Protein AF-A0A2W2FEF3-F1 (afdb_monomer_lite)

Radius of gyration: 23.43 Å; chains: 1; bounding box: 32×22×83 Å

Structure (mmCIF, N/CA/C/O backbone):
data_AF-A0A2W2FEF3-F1
#
_entry.id   AF-A0A2W2FEF3-F1
#
loop_
_atom_site.group_PDB
_atom_site.id
_atom_site.type_symbol
_atom_site.label_atom_id
_atom_site.label_alt_id
_atom_site.label_comp_id
_atom_site.label_asym_id
_atom_site.label_entity_id
_atom_site.label_seq_id
_atom_site.pdbx_PDB_ins_code
_atom_site.Cartn_x
_atom_site.Cartn_y
_atom_site.Cartn_z
_atom_site.occupancy
_atom_site.B_iso_or_equiv
_atom_site.auth_seq_id
_atom_site.auth_comp_id
_atom_site.auth_asym_id
_atom_site.auth_atom_id
_atom_site.pdbx_PDB_model_num
ATOM 1 N N . LEU A 1 1 ? 12.183 10.959 1.520 1.00 90.19 1 LEU A N 1
ATOM 2 C CA . LEU A 1 1 ? 11.007 11.762 1.110 1.00 90.19 1 LEU A CA 1
ATOM 3 C C . LEU A 1 1 ? 9.768 10.911 0.810 1.00 90.19 1 LEU A C 1
ATOM 5 O O . LEU A 1 1 ? 8.803 11.032 1.549 1.00 90.19 1 LEU A O 1
ATOM 9 N N . GLY A 1 2 ? 9.781 10.011 -0.185 1.00 90.69 2 GLY A N 1
ATOM 10 C CA . GLY A 1 2 ? 8.582 9.240 -0.575 1.00 90.69 2 GLY A CA 1
ATOM 11 C C . GLY A 1 2 ? 7.878 8.501 0.574 1.00 90.69 2 GLY A C 1
ATOM 12 O O . GLY A 1 2 ? 6.667 8.603 0.726 1.00 90.69 2 GLY A O 1
ATOM 13 N N . ARG A 1 3 ? 8.629 7.820 1.454 1.00 93.25 3 ARG A N 1
ATOM 14 C CA . ARG A 1 3 ? 8.062 7.177 2.657 1.00 93.25 3 ARG A CA 1
ATOM 15 C C . ARG A 1 3 ? 7.269 8.155 3.535 1.00 93.25 3 ARG A C 1
ATOM 17 O O . ARG A 1 3 ? 6.187 7.807 3.990 1.00 93.25 3 ARG A O 1
ATOM 24 N N . MET A 1 4 ? 7.786 9.365 3.747 1.00 94.44 4 MET A N 1
ATOM 25 C CA . MET A 1 4 ? 7.105 10.387 4.549 1.00 94.44 4 MET A CA 1
ATOM 26 C C . MET A 1 4 ? 5.821 10.871 3.870 1.00 94.44 4 MET A C 1
ATOM 28 O O . MET A 1 4 ? 4.830 11.095 4.556 1.00 94.44 4 MET A O 1
ATOM 32 N N . LEU A 1 5 ? 5.813 10.984 2.537 1.00 96.12 5 LEU A N 1
ATOM 33 C CA . LEU A 1 5 ? 4.610 11.339 1.777 1.00 96.12 5 LEU A CA 1
ATOM 34 C C . LEU A 1 5 ? 3.522 10.270 1.936 1.00 96.12 5 LEU A C 1
ATOM 36 O O . LEU A 1 5 ? 2.395 10.596 2.298 1.00 96.12 5 LEU A O 1
ATOM 40 N N . VAL A 1 6 ? 3.871 8.991 1.761 1.00 95.31 6 VAL A N 1
ATOM 41 C CA . VAL A 1 6 ? 2.934 7.869 1.954 1.00 95.31 6 VAL A CA 1
ATOM 42 C C . VAL A 1 6 ? 2.410 7.827 3.390 1.00 95.31 6 VAL A C 1
ATOM 44 O O . VAL A 1 6 ? 1.214 7.653 3.600 1.00 95.31 6 VAL A O 1
ATOM 47 N N . GLN A 1 7 ? 3.272 8.050 4.387 1.00 93.56 7 GLN A N 1
ATOM 48 C CA . GLN A 1 7 ? 2.862 8.133 5.793 1.00 93.56 7 GLN A CA 1
ATOM 49 C C . GLN A 1 7 ? 1.929 9.321 6.067 1.00 93.56 7 GLN A C 1
ATOM 51 O O . GLN A 1 7 ? 0.963 9.174 6.815 1.00 93.56 7 GLN A O 1
ATOM 56 N N . GLY A 1 8 ? 2.187 10.482 5.459 1.00 95.56 8 GLY A N 1
ATOM 57 C CA . GLY A 1 8 ? 1.327 11.661 5.560 1.00 95.56 8 GLY A CA 1
ATOM 58 C C . GLY A 1 8 ? -0.069 11.402 4.994 1.00 95.56 8 GLY A C 1
ATOM 59 O O . GLY A 1 8 ? -1.060 11.634 5.686 1.00 95.56 8 GLY A O 1
ATOM 60 N N . VAL A 1 9 ? -0.140 10.833 3.787 1.00 95.38 9 VAL A N 1
ATOM 61 C CA . VAL A 1 9 ? -1.403 10.422 3.151 1.00 95.38 9 VAL A CA 1
ATOM 62 C C . VAL A 1 9 ? -2.121 9.367 3.994 1.00 95.38 9 VAL A C 1
ATOM 64 O O . VAL A 1 9 ? -3.307 9.511 4.271 1.00 95.38 9 VAL A O 1
ATOM 67 N N . ALA A 1 10 ? -1.416 8.335 4.466 1.00 94.31 10 ALA A N 1
ATOM 68 C CA . ALA A 1 10 ? -2.004 7.293 5.308 1.00 94.31 10 ALA A CA 1
ATOM 69 C C . ALA A 1 10 ? -2.609 7.869 6.599 1.00 94.31 10 ALA A C 1
ATOM 71 O O . ALA A 1 10 ? -3.720 7.496 6.979 1.00 94.31 10 ALA A O 1
ATOM 72 N N . LYS A 1 11 ? -1.915 8.807 7.256 1.00 93.06 11 LYS A N 1
ATOM 73 C CA . LYS A 1 11 ? -2.402 9.492 8.463 1.00 93.06 11 LYS A CA 1
ATOM 74 C C . LYS A 1 11 ? -3.663 10.312 8.185 1.00 93.06 11 LYS A C 1
ATOM 76 O O . LYS A 1 11 ? -4.612 10.224 8.963 1.00 93.06 11 LYS A O 1
ATOM 81 N N . ASP A 1 12 ? -3.672 11.096 7.109 1.00 94.88 12 ASP A N 1
ATOM 82 C CA . ASP A 1 12 ? -4.831 11.903 6.707 1.00 94.88 12 ASP A CA 1
ATOM 83 C C . ASP A 1 12 ? -6.041 11.017 6.372 1.00 94.88 12 ASP A C 1
ATOM 85 O O . ASP A 1 12 ? -7.118 11.190 6.941 1.00 94.88 12 ASP A O 1
ATOM 89 N N . LEU A 1 13 ? -5.853 9.992 5.540 1.00 95.38 13 LEU A N 1
ATOM 90 C CA . LEU A 1 13 ? -6.931 9.096 5.119 1.00 95.38 13 LEU A CA 1
ATOM 91 C C . LEU A 1 13 ? -7.470 8.222 6.262 1.00 95.38 13 LEU A C 1
ATOM 93 O O . LEU A 1 13 ? -8.676 7.982 6.324 1.00 95.38 13 LEU A O 1
ATOM 97 N N . THR A 1 14 ? -6.623 7.819 7.216 1.00 92.25 14 THR A N 1
ATOM 98 C CA . THR A 1 14 ? -7.077 7.102 8.424 1.00 92.25 14 THR A CA 1
ATOM 99 C C . THR A 1 14 ? -8.044 7.961 9.243 1.00 92.25 14 THR A C 1
ATOM 101 O O . THR A 1 14 ? -9.075 7.460 9.685 1.00 92.25 14 THR A O 1
ATOM 104 N N . ARG A 1 15 ? -7.765 9.265 9.403 1.00 89.88 15 ARG A N 1
ATOM 105 C CA . ARG A 1 15 ? -8.660 10.204 10.114 1.00 89.88 15 ARG A CA 1
ATOM 106 C C . ARG A 1 15 ? -10.006 10.395 9.416 1.00 89.88 15 ARG A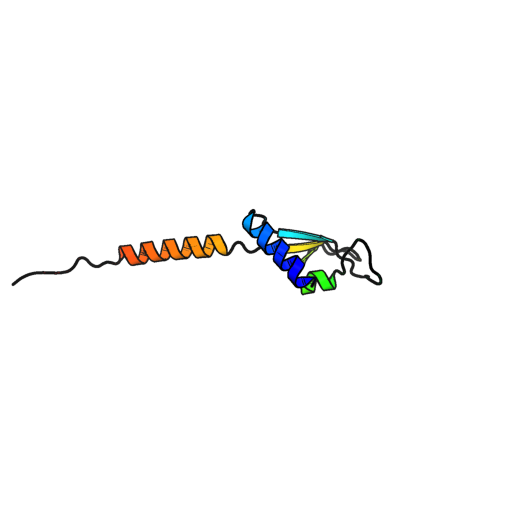 C 1
ATOM 108 O O . ARG A 1 15 ? -10.985 10.718 10.074 1.00 89.88 15 ARG A O 1
ATOM 115 N N . ARG A 1 16 ? -10.061 10.170 8.102 1.00 92.94 16 ARG A N 1
ATOM 116 C CA . ARG A 1 16 ? -11.284 10.241 7.286 1.00 92.94 16 ARG A CA 1
ATOM 117 C C . ARG A 1 16 ? -12.043 8.910 7.218 1.00 92.94 16 ARG A C 1
ATOM 119 O O . ARG A 1 16 ? -13.006 8.799 6.469 1.00 92.94 16 ARG A O 1
ATOM 126 N N . GLY A 1 17 ? -11.600 7.887 7.952 1.00 90.69 17 GLY A N 1
ATOM 127 C CA . GLY A 1 17 ? -12.244 6.572 7.977 1.00 90.69 17 GLY A CA 1
ATOM 128 C C . GLY A 1 17 ? -11.986 5.705 6.739 1.00 90.69 17 GLY A C 1
ATOM 129 O O . GLY A 1 17 ? -12.617 4.655 6.593 1.00 90.69 17 GLY A O 1
ATOM 130 N N . VAL A 1 18 ? -11.054 6.091 5.861 1.00 95.25 18 VAL A N 1
ATOM 131 C CA . VAL A 1 18 ? -10.668 5.274 4.702 1.00 95.25 18 VAL A CA 1
ATOM 132 C C . VAL A 1 18 ? -9.945 4.021 5.186 1.00 95.25 18 VAL A C 1
ATOM 134 O O . VAL A 1 18 ? -9.098 4.073 6.077 1.00 95.25 18 VAL A O 1
ATOM 137 N N . LYS A 1 19 ? -10.285 2.874 4.595 1.00 94.56 19 LYS A N 1
ATOM 138 C CA . LYS A 1 19 ? -9.769 1.568 5.028 1.00 94.56 19 LYS A CA 1
ATOM 139 C C . LYS A 1 19 ? -8.486 1.153 4.329 1.00 94.56 19 LYS A C 1
ATOM 141 O O . LYS A 1 19 ? -7.686 0.446 4.927 1.00 94.56 19 LYS A O 1
ATOM 146 N N . ALA A 1 20 ? -8.277 1.587 3.093 1.00 96.88 20 ALA A N 1
ATOM 147 C CA . ALA A 1 20 ? -7.093 1.219 2.337 1.00 96.88 20 ALA A CA 1
ATOM 148 C C . ALA A 1 20 ? -6.788 2.207 1.214 1.00 96.88 20 ALA A C 1
ATOM 150 O O . ALA A 1 20 ? -7.666 2.939 0.760 1.00 96.88 20 ALA A O 1
ATOM 151 N N . ILE A 1 21 ? -5.544 2.165 0.744 1.00 97.56 21 ILE A N 1
ATOM 152 C CA . ILE A 1 21 ? -5.082 2.826 -0.478 1.00 97.56 21 ILE A CA 1
ATOM 153 C C . ILE A 1 21 ? -4.720 1.731 -1.474 1.00 97.56 21 ILE A C 1
ATOM 155 O O . ILE A 1 21 ? -3.966 0.821 -1.130 1.00 97.56 21 ILE A O 1
ATOM 159 N N . GLU A 1 22 ? -5.229 1.820 -2.698 1.00 98.12 22 GLU A N 1
ATOM 160 C CA . GLU A 1 22 ? -4.861 0.913 -3.784 1.00 98.12 22 GLU A CA 1
ATOM 161 C C . GLU A 1 22 ? -4.082 1.653 -4.869 1.00 98.12 22 GLU A C 1
ATOM 163 O O . GLU A 1 22 ? -4.345 2.820 -5.151 1.00 98.12 22 GLU A O 1
ATOM 168 N N . ALA A 1 23 ? -3.111 0.967 -5.463 1.00 98.25 23 ALA A N 1
ATOM 169 C CA . ALA A 1 23 ? -2.281 1.499 -6.534 1.00 98.25 23 ALA A CA 1
ATOM 170 C C . ALA A 1 23 ? -1.882 0.386 -7.508 1.00 98.25 23 ALA A C 1
ATOM 172 O O . ALA A 1 23 ? -1.750 -0.776 -7.120 1.00 98.25 23 ALA A O 1
ATOM 173 N N . PHE A 1 24 ? -1.648 0.751 -8.765 1.00 98.56 24 PHE A N 1
ATOM 174 C CA . PHE A 1 24 ? -0.885 -0.079 -9.693 1.00 98.56 24 PHE A CA 1
ATOM 175 C C . PHE A 1 24 ? 0.591 0.317 -9.599 1.00 98.56 24 PHE A C 1
ATOM 177 O O . PHE A 1 24 ? 0.901 1.507 -9.553 1.00 98.56 24 PHE A O 1
ATOM 184 N N . GLY A 1 25 ? 1.486 -0.669 -9.552 1.00 98.38 25 GLY A N 1
ATOM 185 C CA . GLY A 1 25 ? 2.936 -0.448 -9.620 1.00 98.38 25 GLY A CA 1
ATOM 186 C C . GLY A 1 25 ? 3.526 -1.070 -10.879 1.00 98.38 25 GLY A C 1
ATOM 187 O O . GLY A 1 25 ? 2.913 -1.978 -11.415 1.00 98.38 25 GLY A O 1
ATOM 188 N N . ASP A 1 26 ? 4.690 -0.628 -11.348 1.00 98.56 26 ASP A N 1
ATOM 189 C CA . ASP A 1 26 ? 5.407 -1.246 -12.471 1.00 98.56 26 ASP A CA 1
ATOM 190 C C . ASP A 1 26 ? 6.512 -2.175 -11.941 1.00 98.56 26 ASP A C 1
ATOM 192 O O . ASP A 1 26 ? 7.396 -1.747 -11.199 1.00 98.56 26 ASP A O 1
ATOM 196 N N . LEU A 1 27 ? 6.444 -3.461 -12.291 1.00 98.31 27 LEU A N 1
ATOM 197 C CA . LEU A 1 27 ? 7.474 -4.467 -11.993 1.00 98.31 27 LEU A CA 1
ATOM 198 C C . LEU A 1 27 ? 8.692 -4.364 -12.923 1.00 98.31 27 LEU A C 1
ATOM 200 O O . LEU A 1 27 ? 9.713 -4.987 -12.647 1.00 98.31 27 LEU A O 1
ATOM 204 N N . LYS A 1 28 ? 8.577 -3.631 -14.034 1.00 97.38 28 LYS A N 1
ATOM 205 C CA . LYS A 1 28 ? 9.631 -3.400 -15.032 1.00 97.38 28 LYS A CA 1
ATOM 206 C C . LYS A 1 28 ? 9.952 -1.910 -15.135 1.00 97.38 28 LYS A C 1
ATOM 208 O O . LYS A 1 28 ? 10.032 -1.355 -16.226 1.00 97.38 28 LYS A O 1
ATOM 213 N N . TRP A 1 29 ? 10.028 -1.247 -13.986 1.00 97.50 29 TRP A N 1
ATOM 214 C CA . TRP A 1 29 ? 10.317 0.177 -13.926 1.00 97.50 29 TRP A CA 1
ATOM 215 C C . TRP A 1 29 ? 11.787 0.429 -14.286 1.00 97.50 29 TRP A C 1
ATOM 217 O O . TRP A 1 29 ? 12.679 -0.091 -13.620 1.00 97.50 29 TRP A O 1
ATOM 227 N N . GLU A 1 30 ? 12.028 1.217 -15.333 1.00 95.69 30 GLU A N 1
ATOM 228 C CA . GLU A 1 30 ? 13.376 1.538 -15.836 1.00 95.69 30 GLU A CA 1
ATOM 229 C C . GLU A 1 30 ? 13.656 3.049 -15.802 1.00 95.69 30 GLU A C 1
ATOM 231 O O . GLU A 1 30 ? 14.781 3.468 -15.534 1.00 95.69 30 GLU A O 1
ATOM 236 N N . GLU A 1 31 ? 12.625 3.872 -16.004 1.00 95.31 31 GLU A N 1
ATOM 237 C CA . GLU A 1 31 ? 12.720 5.330 -16.037 1.00 95.31 31 GLU A CA 1
ATOM 238 C C . GLU A 1 31 ? 11.494 6.001 -15.384 1.00 95.31 31 GLU A C 1
ATOM 240 O O . GLU A 1 31 ? 10.428 5.383 -15.271 1.00 95.31 31 GLU A O 1
ATOM 245 N N . PRO A 1 32 ? 11.609 7.267 -14.933 1.00 93.44 32 PRO A N 1
ATOM 246 C CA . PRO A 1 32 ? 10.487 8.005 -14.358 1.00 93.44 32 PRO A CA 1
ATOM 247 C C . PRO A 1 32 ? 9.271 8.086 -15.289 1.00 93.44 32 PRO A C 1
ATOM 249 O O . PRO A 1 32 ? 9.375 8.496 -16.440 1.00 93.44 32 PRO A O 1
ATOM 252 N N . GLY A 1 33 ? 8.091 7.765 -14.756 1.00 90.62 33 GLY A N 1
ATOM 253 C CA . GLY A 1 33 ? 6.828 7.778 -15.494 1.00 90.62 33 GLY A CA 1
ATOM 254 C C . GLY A 1 33 ? 5.610 7.882 -14.575 1.00 90.62 33 GLY A C 1
ATOM 255 O O . GLY A 1 33 ? 5.736 8.106 -13.371 1.00 90.62 33 GLY A O 1
ATOM 256 N N . CYS A 1 34 ? 4.410 7.715 -15.138 1.00 93.56 34 CYS A N 1
ATOM 257 C CA . CYS A 1 34 ? 3.148 7.877 -14.401 1.00 93.56 34 CYS A CA 1
ATOM 258 C C . CYS A 1 34 ? 2.830 6.731 -13.425 1.00 93.56 34 CYS A C 1
ATOM 260 O O . CYS A 1 34 ? 1.967 6.891 -12.563 1.00 93.56 34 CYS A O 1
ATOM 262 N N . VAL A 1 35 ? 3.495 5.580 -13.562 1.00 96.75 35 VAL A N 1
ATOM 263 C CA . VAL A 1 35 ? 3.313 4.415 -12.687 1.00 96.75 35 VAL A CA 1
ATOM 264 C C . VAL A 1 35 ? 4.535 4.280 -11.787 1.00 96.75 35 VAL A C 1
ATOM 266 O O . VAL A 1 35 ? 5.672 4.291 -12.256 1.00 96.75 35 VAL A O 1
ATOM 269 N N . LEU A 1 36 ? 4.298 4.166 -10.481 1.00 96.69 36 LEU A N 1
ATOM 270 C CA . LEU A 1 36 ? 5.367 4.036 -9.495 1.00 96.69 36 LEU A CA 1
ATOM 271 C C . LEU A 1 36 ? 6.021 2.646 -9.560 1.00 96.69 36 LEU A C 1
ATOM 273 O O . LEU A 1 36 ? 5.330 1.675 -9.874 1.00 96.69 36 LEU A O 1
ATOM 277 N N . PRO A 1 37 ? 7.306 2.515 -9.187 1.00 97.94 37 PRO A N 1
ATOM 278 C CA . PRO A 1 37 ? 7.942 1.210 -9.047 1.00 97.94 37 PRO A CA 1
ATOM 279 C C . PRO A 1 37 ? 7.177 0.329 -8.049 1.00 97.94 37 PRO A C 1
ATOM 281 O O . PRO A 1 37 ? 6.833 0.762 -6.940 1.00 97.94 37 PRO A O 1
ATOM 284 N N . ALA A 1 38 ? 6.872 -0.910 -8.436 1.00 98.31 38 ALA A N 1
ATOM 285 C CA . ALA A 1 38 ? 6.134 -1.833 -7.576 1.00 98.31 38 ALA A CA 1
ATOM 286 C C . ALA A 1 38 ? 6.934 -2.208 -6.316 1.00 98.31 38 ALA A C 1
ATOM 288 O O . ALA A 1 38 ? 6.361 -2.320 -5.232 1.00 98.31 38 ALA A O 1
ATOM 289 N N . ASP A 1 3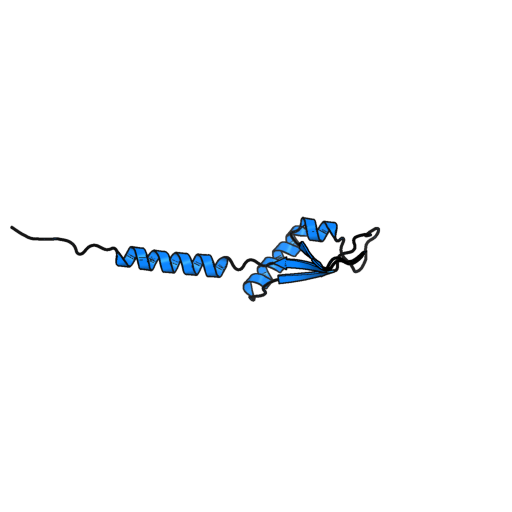9 ? 8.251 -2.356 -6.440 1.00 97.56 39 ASP A N 1
ATOM 290 C CA . ASP A 1 39 ? 9.180 -2.616 -5.337 1.00 97.56 39 ASP A CA 1
ATOM 291 C C . ASP A 1 39 ? 9.198 -1.475 -4.309 1.00 97.56 3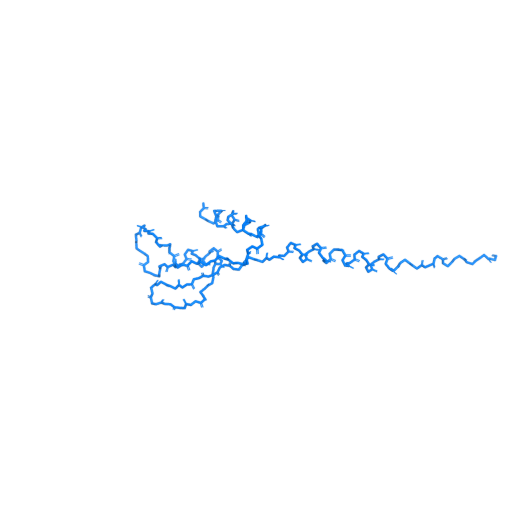9 ASP A C 1
ATOM 293 O O . ASP A 1 39 ? 9.162 -1.731 -3.105 1.00 97.56 39 ASP A O 1
ATOM 297 N N . TYR A 1 40 ? 9.139 -0.219 -4.758 1.00 97.25 40 TYR A N 1
ATOM 298 C CA . TYR A 1 40 ? 8.981 0.937 -3.881 1.00 97.25 40 TYR A CA 1
ATOM 299 C C . TYR A 1 40 ? 7.672 0.865 -3.082 1.00 97.25 40 TYR A C 1
ATOM 301 O O . TYR A 1 40 ? 7.690 1.036 -1.860 1.00 97.25 40 TYR A O 1
ATOM 309 N N . LEU A 1 41 ? 6.542 0.582 -3.743 1.00 98.00 41 LEU A N 1
ATOM 310 C CA . LEU A 1 41 ? 5.239 0.446 -3.079 1.00 98.00 41 LEU A CA 1
ATOM 311 C C . LEU A 1 41 ? 5.254 -0.689 -2.041 1.00 98.00 41 LEU A C 1
ATOM 313 O O . LEU A 1 41 ? 4.790 -0.504 -0.912 1.00 98.00 41 LEU A O 1
ATOM 317 N N . LEU A 1 42 ? 5.847 -1.836 -2.382 1.00 97.69 42 LEU A N 1
ATOM 318 C CA . LEU A 1 42 ? 6.048 -2.952 -1.452 1.00 97.69 42 LEU A CA 1
ATOM 319 C C . LEU A 1 42 ? 6.911 -2.536 -0.249 1.00 97.69 42 LEU A C 1
ATOM 321 O O . LEU A 1 42 ? 6.543 -2.789 0.899 1.00 97.69 42 LEU A O 1
ATOM 325 N N . ALA A 1 43 ? 8.017 -1.826 -0.485 1.00 97.12 43 ALA A N 1
ATOM 326 C CA . ALA A 1 43 ? 8.938 -1.371 0.557 1.00 97.12 43 ALA A CA 1
ATOM 327 C C . ALA A 1 43 ? 8.323 -0.349 1.533 1.00 97.12 43 ALA A C 1
ATOM 329 O O . ALA A 1 43 ? 8.806 -0.200 2.660 1.00 97.12 43 ALA A O 1
ATOM 330 N N . VAL A 1 44 ? 7.265 0.365 1.128 1.00 96.19 44 VAL A N 1
ATOM 331 C CA . VAL A 1 44 ? 6.510 1.284 2.002 1.00 96.19 44 VAL A CA 1
ATOM 332 C C . VAL A 1 44 ? 5.252 0.654 2.611 1.00 96.19 44 VAL A C 1
ATOM 334 O O . VAL A 1 44 ? 4.490 1.346 3.283 1.00 96.19 44 VAL A O 1
ATOM 337 N N . GLY A 1 45 ? 5.068 -0.659 2.450 1.00 95.25 45 GLY A N 1
ATOM 338 C CA . GLY A 1 45 ? 4.080 -1.451 3.185 1.00 95.25 45 GLY A CA 1
ATOM 339 C C . GLY A 1 45 ? 2.844 -1.865 2.389 1.00 95.25 45 GLY A C 1
ATOM 340 O O . GLY A 1 45 ? 1.950 -2.489 2.966 1.00 95.25 45 GLY A O 1
ATOM 341 N N . PHE A 1 46 ? 2.769 -1.554 1.091 1.00 98.12 46 PHE A N 1
ATOM 342 C CA . PHE A 1 46 ? 1.725 -2.125 0.245 1.00 98.12 46 PHE A CA 1
ATOM 343 C C . PHE A 1 46 ? 1.944 -3.634 0.087 1.00 98.12 46 PHE A C 1
ATOM 345 O O . PHE A 1 46 ? 3.062 -4.140 0.170 1.00 98.12 46 PHE A O 1
ATOM 352 N N . LYS A 1 47 ? 0.863 -4.360 -0.180 1.00 98.38 47 LYS A N 1
ATOM 353 C CA . LYS A 1 47 ? 0.883 -5.787 -0.509 1.00 98.38 47 LYS A CA 1
ATOM 354 C C . LYS A 1 47 ? 0.226 -6.018 -1.856 1.00 98.38 47 LYS A C 1
ATOM 356 O O . LYS A 1 47 ? -0.774 -5.375 -2.164 1.00 98.38 47 LYS A O 1
ATOM 361 N N . THR A 1 48 ? 0.739 -6.960 -2.639 1.00 98.50 48 THR A N 1
ATOM 362 C CA . THR A 1 48 ? 0.084 -7.384 -3.882 1.00 98.50 48 THR A CA 1
ATOM 363 C C . THR A 1 48 ? -1.251 -8.051 -3.562 1.00 98.50 48 THR A C 1
ATOM 365 O O . THR A 1 48 ? -1.285 -9.078 -2.891 1.00 98.50 48 THR A O 1
ATOM 368 N N . VAL A 1 49 ? -2.347 -7.476 -4.058 1.00 98.50 49 VAL A N 1
ATOM 369 C CA . VAL A 1 49 ? -3.706 -8.032 -3.916 1.00 98.50 49 VAL A CA 1
ATOM 370 C C . VAL A 1 49 ? -4.240 -8.619 -5.214 1.00 98.50 49 VAL A C 1
ATOM 372 O O . VAL A 1 49 ? -5.181 -9.406 -5.198 1.00 98.50 49 VAL A O 1
ATOM 375 N N . ARG A 1 50 ? -3.646 -8.252 -6.355 1.00 98.62 50 ARG A N 1
ATOM 376 C CA . ARG A 1 50 ? -3.886 -8.920 -7.635 1.00 98.62 50 ARG A CA 1
ATOM 377 C C . ARG A 1 50 ? -2.583 -8.989 -8.434 1.00 98.62 50 ARG A C 1
ATOM 379 O O . ARG A 1 50 ? -2.088 -7.934 -8.841 1.00 98.62 50 ARG A O 1
ATOM 386 N N . PRO A 1 51 ? -2.036 -10.193 -8.670 1.00 98.31 51 PRO A N 1
ATOM 387 C CA . PRO A 1 51 ? -0.870 -10.369 -9.526 1.00 98.31 51 PRO A CA 1
ATOM 388 C C . PRO A 1 51 ? -1.143 -9.920 -10.967 1.00 98.31 51 PRO A C 1
ATOM 390 O O . PRO A 1 51 ? -2.254 -10.065 -11.476 1.00 98.31 51 PRO A O 1
ATOM 393 N N . HIS A 1 52 ? -0.110 -9.403 -11.626 1.00 98.50 52 HIS A N 1
ATOM 394 C CA . HIS A 1 52 ? -0.077 -9.102 -13.058 1.00 98.50 52 HIS A CA 1
ATOM 395 C C . HIS A 1 52 ? 1.380 -9.155 -13.524 1.00 98.50 52 HIS A C 1
ATOM 397 O O . HIS A 1 52 ? 2.278 -8.813 -12.759 1.00 98.50 52 HIS A O 1
ATOM 403 N N . LEU A 1 53 ? 1.623 -9.492 -14.792 1.00 98.19 53 LEU A N 1
ATOM 404 C CA . LEU A 1 53 ? 2.971 -9.633 -15.375 1.00 98.19 53 LEU A CA 1
ATOM 405 C C . LEU A 1 53 ? 3.816 -8.343 -15.408 1.00 98.19 53 LEU A C 1
ATOM 407 O O . LEU A 1 53 ? 4.990 -8.384 -15.759 1.00 98.19 53 LEU A O 1
ATOM 411 N N . ARG A 1 54 ? 3.214 -7.191 -15.103 1.00 97.44 54 ARG A N 1
ATOM 412 C CA . ARG A 1 54 ? 3.854 -5.872 -15.214 1.00 97.44 54 ARG A CA 1
ATOM 413 C C . ARG A 1 54 ? 3.247 -4.881 -14.238 1.00 97.44 54 ARG A C 1
ATOM 415 O O . ARG A 1 54 ? 3.987 -4.299 -13.465 1.00 97.44 54 ARG A O 1
ATOM 422 N N . PHE A 1 55 ? 1.917 -4.769 -14.231 1.00 98.56 55 PHE A N 1
ATOM 423 C CA . PHE A 1 55 ? 1.191 -3.808 -13.406 1.00 98.56 55 PHE A CA 1
ATOM 424 C C . PHE A 1 55 ? 0.354 -4.465 -12.296 1.00 98.56 55 PHE A C 1
ATOM 426 O O . PHE A 1 55 ? -0.876 -4.491 -12.401 1.00 98.56 55 PHE A O 1
ATOM 433 N N . PRO A 1 56 ? 0.960 -5.095 -11.267 1.00 98.75 56 PRO A N 1
ATOM 434 C CA . PRO A 1 56 ? 0.194 -5.671 -10.168 1.00 98.75 56 PRO A CA 1
ATOM 435 C C . PRO A 1 56 ? -0.608 -4.585 -9.451 1.00 98.75 56 PRO A C 1
ATOM 437 O O . PRO A 1 56 ? -0.148 -3.454 -9.291 1.00 98.75 56 PRO A O 1
ATOM 440 N N . ARG A 1 57 ? -1.798 -4.947 -8.967 1.00 98.75 57 ARG A N 1
ATOM 441 C CA . ARG A 1 57 ? -2.552 -4.088 -8.051 1.00 98.75 57 ARG A CA 1
ATOM 442 C C . ARG A 1 57 ? -2.070 -4.361 -6.635 1.00 98.75 57 ARG A C 1
ATOM 444 O O . ARG A 1 57 ? -2.134 -5.505 -6.167 1.00 98.75 57 ARG A O 1
ATOM 451 N N . LEU A 1 58 ? -1.620 -3.316 -5.958 1.00 98.75 58 LEU A N 1
ATOM 452 C CA . LEU A 1 58 ? -1.177 -3.358 -4.576 1.00 98.75 58 LEU A CA 1
ATOM 453 C C . LEU A 1 58 ? -2.127 -2.573 -3.675 1.00 98.75 58 LEU A C 1
ATOM 455 O O . LEU A 1 58 ? -2.806 -1.648 -4.118 1.00 98.75 58 LEU A O 1
ATOM 459 N N . ARG A 1 59 ? -2.157 -2.941 -2.396 1.00 98.38 59 ARG A N 1
ATOM 460 C CA . ARG A 1 59 ? -3.018 -2.338 -1.383 1.00 98.38 59 ARG A CA 1
ATOM 461 C C . ARG A 1 59 ? -2.264 -2.119 -0.081 1.00 98.38 59 ARG A C 1
ATOM 463 O O . ARG A 1 59 ? -1.599 -3.031 0.409 1.00 98.38 59 ARG A O 1
ATOM 470 N N . LEU A 1 60 ? -2.398 -0.927 0.485 1.00 97.56 60 LEU A N 1
ATOM 471 C CA . LEU A 1 60 ? -1.974 -0.595 1.840 1.00 97.56 60 LEU A CA 1
ATOM 472 C C . LEU A 1 60 ? -3.216 -0.519 2.730 1.00 97.56 60 LEU A C 1
ATOM 474 O O . LEU A 1 60 ? -4.032 0.385 2.566 1.00 97.56 60 LEU A O 1
ATOM 478 N N . GLU A 1 61 ? -3.357 -1.460 3.662 1.00 95.88 61 GLU A N 1
ATOM 479 C CA . GLU A 1 61 ? -4.424 -1.422 4.670 1.00 95.88 61 GLU A CA 1
ATOM 480 C C . GLU A 1 61 ? -4.121 -0.349 5.724 1.00 95.88 61 GLU A C 1
ATOM 482 O O . GLU A 1 61 ? -3.058 -0.351 6.353 1.00 95.88 61 GLU A O 1
ATOM 487 N N . LEU A 1 62 ? -5.077 0.5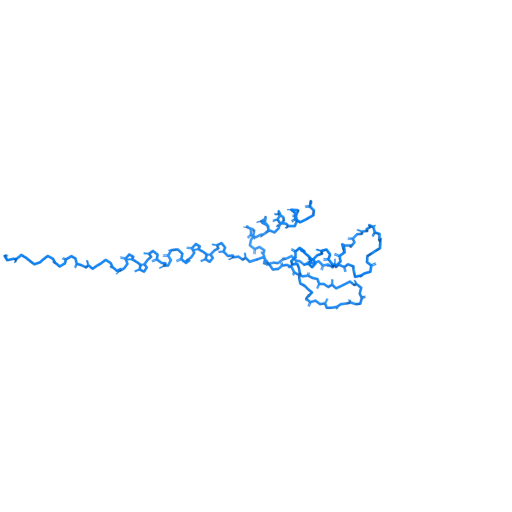46 5.957 1.00 93.12 62 LEU A N 1
ATOM 488 C CA . LEU A 1 62 ? -5.005 1.592 6.969 1.00 93.12 62 LEU A CA 1
ATOM 489 C C . LEU A 1 62 ? -5.603 1.047 8.272 1.00 93.12 62 LEU A C 1
ATOM 491 O O . LEU A 1 62 ? -6.819 1.034 8.475 1.00 93.12 62 LEU A O 1
ATOM 495 N N . LYS A 1 63 ? -4.744 0.537 9.164 1.00 75.81 63 LYS A N 1
ATOM 496 C CA . LYS A 1 63 ? -5.180 0.010 10.467 1.00 75.81 63 LYS A CA 1
ATOM 497 C C . LYS A 1 63 ? -5.851 1.117 11.282 1.00 75.81 63 LYS A C 1
ATOM 499 O O . LYS A 1 63 ? -5.195 2.055 11.727 1.00 75.81 63 LYS A O 1
ATOM 504 N N . THR A 1 64 ? -7.144 0.964 11.553 1.00 61.19 64 THR A N 1
ATOM 505 C CA . THR A 1 64 ? -7.915 1.854 12.434 1.00 61.19 64 THR A CA 1
ATOM 506 C C . THR A 1 64 ? -7.704 1.440 13.898 1.00 61.19 64 THR A C 1
ATOM 508 O O . THR A 1 64 ? -8.625 1.038 14.589 1.00 61.19 64 THR A O 1
ATOM 511 N N . ALA A 1 65 ? -6.457 1.466 14.378 1.00 55.12 65 ALA A N 1
ATOM 512 C CA . ALA A 1 65 ? -6.155 1.125 15.775 1.00 55.12 65 ALA A CA 1
ATOM 513 C C . ALA A 1 65 ? -6.595 2.219 16.766 1.00 55.12 65 ALA A C 1
ATOM 515 O O . ALA A 1 65 ? -6.593 1.980 17.968 1.00 55.12 65 ALA A O 1
ATOM 516 N N . VAL A 1 66 ? -6.941 3.412 16.267 1.00 56.88 66 VAL A N 1
ATOM 517 C CA . VAL A 1 66 ? -7.318 4.565 17.096 1.00 56.88 66 VAL A CA 1
ATOM 518 C C . VAL A 1 66 ? -8.643 4.310 17.811 1.00 56.88 66 VAL A C 1
ATOM 520 O O . VAL A 1 66 ? -8.651 4.350 19.033 1.00 56.88 66 VAL A O 1
ATOM 523 N N . SER A 1 67 ? -9.699 3.910 17.087 1.00 56.91 67 SER A N 1
ATOM 524 C CA . SER A 1 67 ? -10.980 3.592 17.736 1.00 56.91 67 SER A CA 1
ATOM 525 C C . SER A 1 67 ? -10.844 2.400 18.683 1.00 56.91 67 SER A C 1
ATOM 527 O O . SER A 1 67 ? -11.375 2.421 19.777 1.00 56.91 67 SER A O 1
ATOM 529 N N . TRP A 1 68 ? -10.047 1.387 18.319 1.00 56.09 68 TRP A N 1
ATOM 530 C CA . TRP A 1 68 ? -9.847 0.217 19.175 1.00 56.09 68 TRP A CA 1
ATOM 531 C C . TRP A 1 68 ? -9.133 0.543 20.494 1.00 56.09 68 TRP A C 1
ATOM 533 O O . TRP A 1 68 ? -9.526 0.017 21.527 1.00 56.09 68 TRP A O 1
ATOM 543 N N . ARG A 1 69 ? -8.097 1.394 20.488 1.00 63.50 69 ARG A N 1
ATO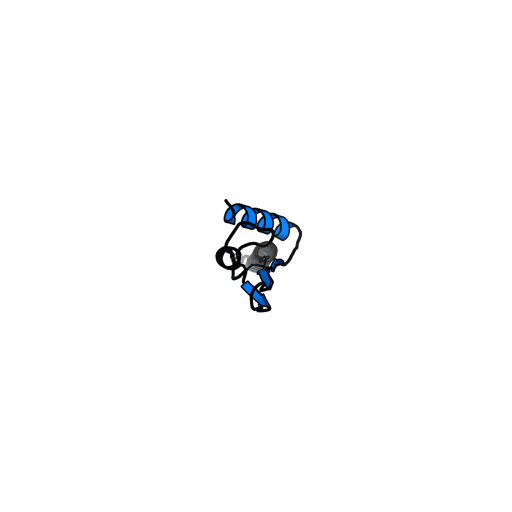M 544 C CA . ARG A 1 69 ? -7.420 1.801 21.731 1.00 63.50 69 ARG A CA 1
ATOM 545 C C . ARG A 1 69 ? -8.347 2.594 22.644 1.00 63.50 69 ARG A C 1
ATOM 547 O O . ARG A 1 69 ? -8.420 2.270 23.821 1.00 63.50 69 ARG A O 1
ATOM 554 N N . GLU A 1 70 ? -9.064 3.565 22.085 1.00 63.94 70 GLU A N 1
ATOM 555 C CA . GLU A 1 70 ? -10.027 4.389 22.824 1.00 63.94 70 GLU A CA 1
ATOM 556 C C . GLU A 1 70 ? -11.158 3.520 23.406 1.00 63.94 70 GLU A C 1
ATOM 558 O O . GLU A 1 70 ? -11.447 3.593 24.599 1.00 63.94 70 GLU A O 1
ATOM 563 N N . ASP A 1 71 ? -11.729 2.613 22.607 1.00 63.19 71 ASP A N 1
ATOM 564 C CA . ASP A 1 71 ? -12.783 1.694 23.049 1.00 63.19 71 ASP A CA 1
ATOM 565 C C . ASP A 1 71 ? -12.289 0.716 24.133 1.00 63.19 71 ASP A C 1
ATOM 567 O O . ASP A 1 71 ? -13.030 0.386 25.062 1.00 63.19 71 ASP A O 1
ATOM 571 N N . VAL A 1 72 ? -11.036 0.251 24.044 1.00 73.50 72 VAL A N 1
ATOM 572 C CA . VAL A 1 72 ? -10.424 -0.641 25.045 1.00 73.50 72 VAL A CA 1
ATOM 573 C C . VAL A 1 72 ? -10.125 0.094 26.345 1.00 73.50 72 VAL A C 1
ATOM 575 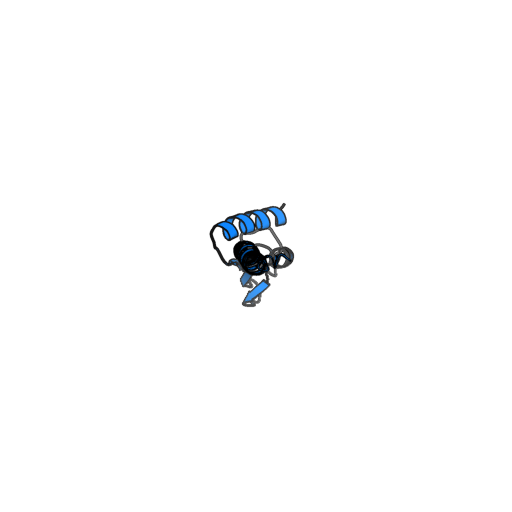O O . VAL A 1 72 ? -10.385 -0.463 27.408 1.00 73.50 72 VAL A O 1
ATOM 578 N N . GLU A 1 73 ? -9.606 1.320 26.287 1.00 69.88 73 GLU A N 1
ATOM 579 C CA . GLU A 1 73 ? -9.358 2.143 27.476 1.00 69.88 73 GLU A CA 1
ATOM 580 C C . GLU A 1 73 ? -10.670 2.401 28.231 1.00 69.88 73 GLU A C 1
ATOM 582 O O . GLU A 1 73 ? -10.757 2.119 29.425 1.00 69.88 73 GLU A O 1
ATOM 587 N N . VAL A 1 74 ? -11.736 2.780 27.520 1.00 75.19 74 VAL A N 1
ATOM 588 C CA . VAL A 1 74 ? -13.069 2.986 28.113 1.00 75.19 74 VAL A CA 1
ATOM 589 C C . VAL A 1 74 ? -13.651 1.688 28.684 1.00 75.19 74 VAL A C 1
ATOM 591 O O . VAL A 1 74 ? -14.242 1.689 29.768 1.00 75.19 74 VAL A O 1
ATOM 594 N N . ALA A 1 75 ? -13.511 0.562 27.979 1.00 78.31 75 ALA A N 1
ATOM 595 C CA . ALA A 1 75 ? -13.981 -0.731 28.475 1.00 78.31 75 ALA A CA 1
ATOM 596 C C . ALA A 1 75 ? -13.216 -1.179 29.733 1.00 78.31 75 ALA A C 1
ATOM 598 O O . ALA A 1 75 ? -13.823 -1.720 30.660 1.00 78.31 75 ALA A O 1
ATOM 599 N N . LEU A 1 76 ? -11.907 -0.919 29.791 1.00 76.44 76 LEU A N 1
ATOM 600 C CA . LEU A 1 76 ? -11.059 -1.244 30.932 1.00 76.44 76 LEU A CA 1
ATOM 601 C C . LEU A 1 76 ? -11.391 -0.370 32.150 1.00 76.44 76 LEU A C 1
ATOM 603 O O . LEU A 1 76 ? -11.524 -0.898 33.252 1.00 76.44 76 LEU A O 1
ATOM 607 N N . GLU A 1 77 ? -11.599 0.935 31.956 1.00 75.88 77 GLU A N 1
ATOM 608 C CA . GLU A 1 77 ? -12.024 1.856 33.021 1.00 75.88 77 GLU A CA 1
ATOM 609 C C . GLU A 1 77 ? -13.373 1.454 33.626 1.00 75.88 77 GLU A C 1
ATOM 611 O O . GLU A 1 77 ? -13.529 1.455 34.848 1.00 75.88 77 GLU A O 1
ATOM 616 N N . ARG A 1 78 ? -14.342 1.043 32.799 1.00 79.00 78 ARG A N 1
ATOM 617 C CA . ARG A 1 78 ? -15.645 0.552 33.282 1.00 79.00 78 ARG A CA 1
ATOM 618 C C . ARG A 1 78 ? -15.514 -0.726 34.106 1.00 79.00 78 ARG A C 1
ATOM 620 O O . ARG A 1 78 ? -16.172 -0.854 35.136 1.00 79.00 78 ARG A O 1
ATOM 627 N N . LEU A 1 79 ? -14.666 -1.657 33.671 1.00 79.06 79 LEU A N 1
ATOM 628 C CA . LEU A 1 79 ? -14.444 -2.917 34.375 1.00 79.06 79 LEU A CA 1
ATOM 629 C C . LEU A 1 79 ? -13.748 -2.679 35.724 1.00 79.06 79 LEU A C 1
ATOM 631 O O . LEU A 1 79 ? -14.201 -3.193 36.743 1.00 79.06 79 LEU A O 1
ATOM 635 N N . LEU A 1 80 ? -12.732 -1.814 35.764 1.00 75.06 80 LEU A N 1
ATOM 636 C CA . LEU A 1 80 ? -12.035 -1.436 36.999 1.00 75.06 80 LEU A CA 1
ATOM 637 C C . LEU A 1 80 ? -12.917 -0.614 37.953 1.00 75.06 80 LEU A C 1
ATOM 639 O O . LEU A 1 80 ? -12.887 -0.843 39.161 1.00 75.06 80 LEU A O 1
ATOM 643 N N . GLY A 1 81 ? -13.745 0.296 37.432 1.00 70.88 81 GLY A N 1
ATOM 644 C CA . GLY A 1 81 ? -14.705 1.070 38.227 1.00 70.88 81 GLY A CA 1
ATOM 645 C C . GLY A 1 81 ? -15.822 0.216 38.834 1.00 70.88 81 GLY A C 1
ATOM 646 O O . GLY A 1 81 ? -16.296 0.510 39.929 1.00 70.88 81 GLY A O 1
ATOM 647 N N . SER A 1 82 ? -16.199 -0.884 38.173 1.00 66.94 82 SER A N 1
ATOM 648 C CA . SER A 1 82 ? -17.170 -1.853 38.702 1.00 66.94 82 SER A CA 1
ATOM 649 C C . SER A 1 82 ? -16.620 -2.743 39.829 1.00 66.94 82 SER A C 1
ATOM 651 O O . SER A 1 82 ? -17.390 -3.432 40.492 1.00 66.94 82 SER A O 1
ATOM 653 N N . MET A 1 83 ? -15.304 -2.710 40.076 1.00 58.81 83 MET A N 1
ATOM 654 C CA . MET A 1 83 ? -14.619 -3.511 41.096 1.00 58.81 83 MET A CA 1
ATOM 655 C C . MET A 1 83 ? -14.275 -2.729 42.372 1.00 58.81 83 MET A C 1
ATOM 657 O O . MET A 1 83 ? -13.384 -3.150 43.106 1.00 58.81 83 MET A O 1
ATOM 661 N N . SER A 1 84 ? -14.944 -1.610 42.677 1.00 58.03 84 SER A N 1
ATOM 662 C CA . SER A 1 84 ? -14.810 -1.005 44.010 1.00 58.03 84 SER A CA 1
ATOM 663 C C . SER A 1 84 ? -15.549 -1.888 45.024 1.00 58.03 84 SER A C 1
ATOM 665 O O . SER A 1 84 ? -16.779 -1.951 44.972 1.00 58.03 84 SER A O 1
ATOM 667 N N . PRO A 1 85 ? -14.852 -2.614 45.920 1.00 52.00 85 PRO A N 1
ATOM 668 C CA . PRO A 1 85 ? -15.526 -3.418 46.924 1.00 52.00 85 PRO A CA 1
ATOM 669 C C . PRO A 1 85 ? -16.229 -2.454 47.875 1.00 52.00 85 PRO A C 1
ATOM 671 O O . PRO A 1 85 ? -15.596 -1.522 48.382 1.00 52.00 85 PRO A O 1
ATOM 674 N N . GLU A 1 86 ? -17.522 -2.673 48.129 1.00 51.06 86 GLU A N 1
ATOM 675 C CA . GLU A 1 86 ? -18.221 -2.014 49.228 1.00 51.06 86 GLU A CA 1
ATOM 676 C C . GLU A 1 86 ? -17.349 -2.109 50.478 1.00 51.06 86 GLU A C 1
ATOM 678 O O . GLU A 1 86 ? -16.983 -3.192 50.942 1.00 51.06 86 GLU A O 1
ATOM 683 N N . ARG A 1 87 ? -16.961 -0.933 50.968 1.00 51.59 87 ARG A N 1
ATOM 684 C CA . ARG A 1 87 ? -16.166 -0.721 52.168 1.00 51.59 87 ARG A CA 1
ATOM 685 C C . ARG A 1 87 ? -16.833 -1.497 53.303 1.00 51.59 87 ARG A C 1
ATOM 687 O O . ARG A 1 87 ? -17.808 -1.028 53.884 1.00 51.59 87 ARG A O 1
ATOM 694 N N . ALA A 1 88 ? -16.317 -2.684 53.608 1.00 56.12 88 ALA A N 1
ATOM 695 C CA . ALA A 1 88 ? -16.737 -3.477 54.750 1.00 56.12 88 ALA A CA 1
ATOM 696 C C . ALA A 1 88 ? -16.278 -2.771 56.036 1.00 56.12 88 ALA A C 1
ATOM 698 O O . ALA A 1 88 ? -15.282 -3.141 56.650 1.00 56.12 88 ALA A O 1
ATOM 699 N N . LEU A 1 89 ? -16.981 -1.707 56.425 1.00 57.09 89 LEU A N 1
ATOM 700 C CA . LEU A 1 89 ? -16.928 -1.158 57.771 1.00 57.09 89 LEU A CA 1
ATOM 701 C C . LEU A 1 89 ? -18.067 -1.806 58.552 1.00 57.09 89 LEU A C 1
ATOM 703 O O . LEU A 1 89 ? -19.230 -1.448 58.380 1.00 57.09 89 LEU A O 1
ATOM 707 N N . ARG A 1 90 ? -17.730 -2.766 59.414 1.00 54.69 90 ARG A N 1
ATOM 708 C CA . ARG A 1 90 ? -18.592 -3.133 60.539 1.00 54.69 90 ARG A CA 1
ATOM 709 C C . ARG A 1 90 ? -17.958 -2.597 61.823 1.00 54.69 90 ARG A C 1
ATOM 711 O O . ARG A 1 90 ? -16.804 -2.938 62.077 1.00 54.69 90 ARG A O 1
ATOM 718 N N . PRO A 1 91 ? -18.670 -1.767 62.601 1.00 55.38 91 PRO A N 1
ATOM 719 C CA . PRO A 1 91 ? -18.212 -1.335 63.911 1.00 55.38 91 PRO A CA 1
ATOM 720 C C . PRO A 1 91 ? -18.542 -2.405 64.959 1.00 55.38 91 PRO A C 1
ATOM 722 O O . PRO A 1 91 ? -19.667 -2.908 64.976 1.00 55.38 91 PRO A O 1
ATOM 725 N N . VAL A 1 92 ? -17.577 -2.709 65.832 1.00 52.66 92 VAL A N 1
ATOM 726 C CA . VAL A 1 92 ? -17.806 -3.164 67.214 1.00 52.66 92 VAL A CA 1
ATOM 727 C C . VAL A 1 92 ? -16.741 -2.525 68.092 1.00 52.66 92 VAL A C 1
ATOM 729 O O . VAL A 1 92 ? -15.552 -2.643 67.719 1.00 52.66 92 VAL A O 1
#

pLDDT: mean 85.64, std 16.12, range [51.06, 98.75]

Secondary structure (DSSP, 8-state):
-HHHHHHHHHHHHHHTT--EEEEEEETT--S--SSEEHHHHHHTT-EEEE--SS--EEEEE---HHHHHHHHHHHHHHHHHTT---------

Sequence (92 aa):
LGRMLVQGVAKDLTRRGVKAIEAFGDLKWEEPGCVLPADYLLAVGFKTVRPHLRFPRLRLELKTAVSWREDVEVALERLLGSMSPERALRPV

Foldseek 3Di:
DVLVVVVVVLVVVLVVVHFKDKFWAFCPDDDDDPHHHPVVCVVSAWDFPADDPTTTMTMHTNDNCVVVVVVVVVVVVVVVVVPPPDPPDDDD

Organism: NCBI:txid2666298